Protein AF-A0A523YW36-F1 (afdb_monomer_lite)

Foldseek 3Di:
DQQFAVLLVLLLVLCVVLVHDPVLSCQLQPPSVVAHRDHDQQRLQVNVLSSQVSCVVPDDPVSLLSSLLSSQPQDDPPDPLLVVLQVLCVVQVDPQSSQVVVCVVCQLAVDWDDDPHDIDGDHDDVFHPDSRNRNPPDDGDCSNVSSSVSSNQVSNCSRVVDHDDDDDDD

Sequence (170 aa):
MVKRWWMIDKLSNSLESAKIDKEICRKILQGWDRLPQKPKPAERATWMKKVIDRMDSLLEEEIRFKIREDCACCISSGTKRIKTMKRLIKENPDLGSFVAAVQDSGFLGATVELKKNTIYATFGVGHCVCTGINAAKEPVSITYCHCCKGHVIKLLEAAFKKPLRGEVFT

Structure (mmCIF, N/CA/C/O backbone):
data_AF-A0A523YW36-F1
#
_entry.id   AF-A0A523YW36-F1
#
loop_
_atom_site.group_PDB
_atom_site.id
_atom_site.type_symbol
_atom_site.label_atom_id
_atom_site.label_alt_id
_atom_site.label_comp_id
_atom_site.label_asym_id
_atom_site.label_entity_id
_atom_site.label_seq_id
_atom_site.pdbx_PDB_ins_code
_atom_site.Cartn_x
_atom_site.Cartn_y
_atom_site.Cartn_z
_atom_site.occupancy
_atom_site.B_iso_or_equiv
_atom_site.auth_seq_id
_atom_site.auth_comp_id
_atom_site.auth_asym_id
_atom_site.auth_atom_id
_atom_site.pdbx_PDB_model_num
ATOM 1 N N . MET A 1 1 ? 27.449 -10.549 -1.421 1.00 48.81 1 MET A N 1
ATOM 2 C CA . MET A 1 1 ? 25.989 -10.350 -1.573 1.00 48.81 1 MET A CA 1
ATOM 3 C C . MET A 1 1 ? 25.760 -8.926 -2.067 1.00 48.81 1 MET A C 1
ATOM 5 O O . MET A 1 1 ? 26.174 -7.994 -1.386 1.00 48.81 1 MET A O 1
ATOM 9 N N . VAL A 1 2 ? 25.222 -8.743 -3.275 1.00 56.53 2 VAL A N 1
ATOM 10 C CA . VAL A 1 2 ? 24.976 -7.402 -3.834 1.00 56.53 2 VAL A CA 1
ATOM 11 C C . VAL A 1 2 ? 23.868 -6.742 -3.014 1.00 56.53 2 VAL A C 1
ATOM 13 O O . VAL A 1 2 ? 22.773 -7.289 -2.903 1.00 56.53 2 VAL A O 1
ATOM 16 N N . LYS A 1 3 ? 24.147 -5.592 -2.392 1.00 64.69 3 LYS A N 1
ATOM 17 C CA . LYS A 1 3 ? 23.129 -4.850 -1.639 1.00 64.69 3 LYS A CA 1
ATOM 18 C C . LYS A 1 3 ? 22.160 -4.208 -2.636 1.00 64.69 3 LYS A C 1
ATOM 20 O O . LYS A 1 3 ? 22.552 -3.291 -3.352 1.00 64.69 3 LYS A O 1
ATOM 25 N N . ARG A 1 4 ? 20.908 -4.671 -2.672 1.00 79.00 4 ARG A N 1
ATOM 26 C CA . ARG A 1 4 ? 19.846 -4.117 -3.529 1.00 79.00 4 ARG A CA 1
ATOM 27 C C . ARG A 1 4 ? 18.889 -3.220 -2.743 1.00 79.00 4 ARG A C 1
ATOM 29 O O . ARG A 1 4 ? 18.885 -3.204 -1.512 1.00 79.00 4 ARG A O 1
ATOM 36 N N . TRP A 1 5 ? 18.115 -2.411 -3.460 1.00 84.75 5 TRP A N 1
ATOM 37 C CA . TRP A 1 5 ? 17.076 -1.571 -2.868 1.00 84.75 5 TRP A CA 1
ATOM 38 C C . TRP A 1 5 ? 15.969 -2.446 -2.256 1.00 84.75 5 TRP A C 1
ATOM 40 O O . TRP A 1 5 ? 15.388 -3.275 -2.947 1.00 84.75 5 TRP A O 1
ATOM 50 N N . TRP A 1 6 ? 15.640 -2.233 -0.978 1.00 84.12 6 TRP A N 1
ATOM 51 C CA . TRP A 1 6 ? 14.761 -3.108 -0.181 1.00 84.12 6 TRP A CA 1
ATOM 52 C C . TRP A 1 6 ? 13.365 -3.382 -0.775 1.00 84.12 6 TRP A C 1
ATOM 54 O O . TRP A 1 6 ? 12.754 -4.402 -0.460 1.00 84.12 6 TRP A O 1
ATOM 64 N N . MET A 1 7 ? 12.820 -2.494 -1.618 1.00 85.38 7 MET A N 1
ATOM 65 C CA . MET A 1 7 ? 11.527 -2.752 -2.274 1.00 85.38 7 MET A CA 1
ATOM 66 C C . MET A 1 7 ? 11.618 -3.899 -3.284 1.00 85.38 7 MET A C 1
ATOM 68 O O . MET A 1 7 ? 10.626 -4.590 -3.499 1.00 85.38 7 MET A O 1
ATOM 72 N N . ILE A 1 8 ? 12.800 -4.116 -3.869 1.00 90.31 8 ILE A N 1
ATOM 73 C CA . ILE A 1 8 ? 13.075 -5.233 -4.775 1.00 90.31 8 ILE A CA 1
ATOM 74 C C . ILE A 1 8 ? 12.989 -6.542 -3.988 1.00 90.31 8 ILE A C 1
ATOM 76 O O . ILE A 1 8 ? 12.269 -7.444 -4.403 1.00 90.31 8 ILE A O 1
ATOM 80 N N . ASP A 1 9 ? 13.655 -6.617 -2.828 1.00 89.56 9 ASP A N 1
ATOM 81 C CA . ASP A 1 9 ? 13.566 -7.774 -1.925 1.00 89.56 9 ASP A CA 1
ATOM 82 C C . ASP A 1 9 ? 12.123 -8.074 -1.542 1.00 89.56 9 ASP A C 1
ATOM 84 O O . ASP A 1 9 ? 11.658 -9.206 -1.646 1.00 89.56 9 ASP A O 1
ATOM 88 N N . LYS A 1 10 ? 11.390 -7.038 -1.134 1.00 88.75 10 LYS A N 1
ATOM 89 C CA . LYS A 1 10 ? 10.017 -7.198 -0.668 1.00 88.75 10 LYS A CA 1
ATOM 90 C C . LYS A 1 10 ? 9.086 -7.712 -1.763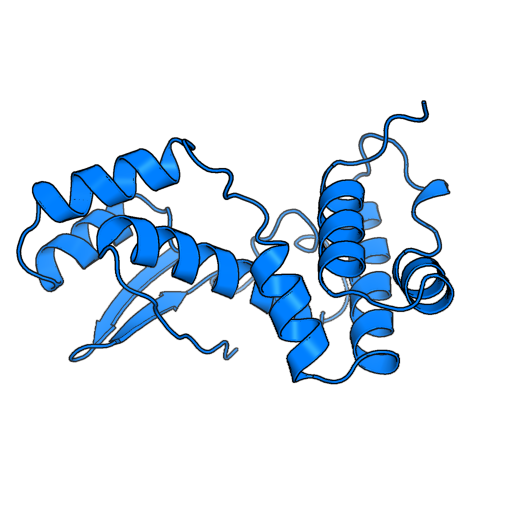 1.00 88.75 10 LYS A C 1
ATOM 92 O O . LYS A 1 10 ? 8.264 -8.583 -1.491 1.00 88.75 10 LYS A O 1
ATOM 97 N N . LEU A 1 11 ? 9.224 -7.197 -2.984 1.00 92.31 11 LEU A N 1
ATOM 98 C CA . LEU A 1 11 ? 8.434 -7.672 -4.112 1.00 92.31 11 LEU A CA 1
ATOM 99 C C . LEU A 1 11 ? 8.832 -9.095 -4.523 1.00 92.31 11 LEU A C 1
ATOM 101 O O . LEU A 1 11 ? 7.939 -9.906 -4.741 1.00 92.31 11 LEU A O 1
ATOM 105 N N . SER A 1 12 ? 10.133 -9.409 -4.570 1.00 93.75 12 SER A N 1
ATOM 106 C CA . SER A 1 12 ? 10.640 -10.767 -4.839 1.00 93.75 12 SER A CA 1
ATOM 107 C C . SER A 1 12 ? 10.028 -11.776 -3.874 1.00 93.75 12 SER A C 1
ATOM 109 O O . SER A 1 12 ? 9.403 -12.740 -4.300 1.00 93.75 12 SER A O 1
ATOM 111 N N . ASN A 1 13 ? 10.094 -11.487 -2.572 1.00 92.12 13 ASN A N 1
ATOM 112 C CA . ASN A 1 13 ? 9.547 -12.365 -1.543 1.00 92.12 13 ASN A CA 1
ATOM 113 C C . ASN A 1 13 ? 8.026 -12.527 -1.674 1.00 92.12 13 ASN A C 1
ATOM 115 O O . ASN A 1 13 ? 7.505 -13.608 -1.415 1.00 92.12 13 ASN A O 1
ATOM 119 N N . SER A 1 14 ? 7.304 -11.470 -2.069 1.00 93.50 14 SER A N 1
ATOM 120 C CA . SER A 1 14 ? 5.852 -11.535 -2.283 1.00 93.50 14 SER A CA 1
ATOM 121 C C . SER A 1 14 ? 5.492 -12.421 -3.483 1.00 93.50 14 SER A C 1
ATOM 123 O O . SER A 1 14 ? 4.601 -13.259 -3.383 1.00 93.50 14 SER A O 1
ATOM 125 N N . LEU A 1 15 ? 6.231 -12.294 -4.592 1.00 96.12 15 LEU A N 1
ATOM 126 C CA . LEU A 1 15 ? 6.078 -13.143 -5.780 1.00 96.12 15 LEU A CA 1
ATOM 127 C C . LEU A 1 15 ? 6.354 -14.621 -5.460 1.00 96.12 15 LEU A C 1
ATOM 129 O O . LEU A 1 15 ? 5.563 -15.493 -5.813 1.00 96.12 15 LEU A O 1
ATOM 133 N N . GLU A 1 16 ? 7.443 -14.892 -4.740 1.00 94.56 16 GLU A N 1
ATOM 134 C CA . GLU A 1 16 ? 7.818 -16.244 -4.311 1.00 94.56 16 GLU A CA 1
ATOM 135 C C . GLU A 1 16 ? 6.785 -16.842 -3.345 1.00 94.56 16 GLU A C 1
ATOM 137 O O . GLU A 1 16 ? 6.381 -17.994 -3.500 1.00 94.56 16 GLU A O 1
ATOM 142 N N . SER A 1 17 ? 6.293 -16.050 -2.385 1.00 93.75 17 SER A N 1
ATOM 143 C CA . SER A 1 17 ? 5.257 -16.483 -1.432 1.00 93.75 17 SER A CA 1
ATOM 144 C C . SER A 1 17 ? 3.930 -16.802 -2.123 1.00 93.75 17 SER A C 1
ATOM 146 O O . SER A 1 17 ? 3.224 -17.721 -1.711 1.00 93.75 17 SER A O 1
ATOM 148 N N . ALA A 1 18 ? 3.614 -16.082 -3.201 1.00 95.50 18 ALA A N 1
ATOM 149 C CA . ALA A 1 18 ? 2.464 -16.348 -4.059 1.00 95.50 18 ALA A CA 1
ATOM 150 C C . ALA A 1 18 ? 2.679 -17.533 -5.023 1.00 95.50 18 ALA A C 1
ATOM 152 O O . ALA A 1 18 ? 1.794 -17.830 -5.821 1.00 95.50 18 ALA A O 1
ATOM 153 N N . LYS A 1 19 ? 3.827 -18.227 -4.942 1.00 96.69 19 LYS A N 1
ATOM 154 C CA . LYS A 1 19 ? 4.191 -19.381 -5.780 1.00 96.69 19 LYS A CA 1
ATOM 155 C C . LYS A 1 19 ? 4.163 -19.073 -7.280 1.00 96.69 19 LYS A C 1
ATOM 157 O O . LYS A 1 19 ? 3.843 -19.942 -8.089 1.00 96.69 19 LYS A O 1
ATOM 162 N N . ILE A 1 20 ? 4.505 -17.840 -7.651 1.00 97.81 20 ILE A N 1
ATOM 163 C CA . ILE A 1 20 ? 4.645 -17.459 -9.056 1.00 97.81 20 ILE A CA 1
ATOM 164 C C . ILE A 1 20 ? 5.840 -18.195 -9.659 1.00 97.81 20 ILE A C 1
ATOM 166 O O . ILE A 1 20 ? 6.889 -18.329 -9.026 1.00 97.81 20 ILE A O 1
ATOM 170 N N . ASP A 1 21 ? 5.679 -18.666 -10.895 1.00 97.50 21 ASP A N 1
ATOM 171 C CA . ASP A 1 21 ? 6.743 -19.344 -11.627 1.00 97.50 21 ASP A CA 1
ATOM 172 C C . ASP A 1 21 ? 8.034 -18.500 -11.667 1.00 97.50 21 ASP A C 1
ATOM 174 O O . ASP A 1 21 ? 8.002 -17.272 -11.810 1.00 97.50 21 ASP A O 1
ATOM 178 N N . LYS A 1 22 ? 9.191 -19.161 -11.533 1.00 96.62 22 LYS A N 1
ATOM 179 C CA . LYS A 1 22 ? 10.494 -18.486 -11.417 1.00 96.62 22 LYS A CA 1
ATOM 180 C C . LYS A 1 22 ? 10.832 -17.660 -12.655 1.00 96.62 22 LYS A C 1
ATOM 182 O O . LYS A 1 22 ? 11.424 -16.587 -12.526 1.00 96.62 22 LYS A O 1
ATOM 187 N N . GLU A 1 23 ? 10.458 -18.134 -13.839 1.00 97.62 23 GLU A N 1
ATOM 188 C CA . GLU A 1 23 ? 10.702 -17.423 -15.090 1.00 97.62 23 GLU A CA 1
ATOM 189 C C . GLU A 1 23 ? 9.790 -16.195 -15.203 1.00 97.62 23 GLU A C 1
ATOM 191 O O . GLU A 1 23 ? 10.243 -15.120 -15.605 1.00 97.62 23 GLU A O 1
ATOM 196 N N . ILE A 1 24 ? 8.538 -16.296 -14.745 1.00 98.12 24 ILE A N 1
ATOM 197 C CA . ILE A 1 24 ? 7.642 -15.135 -14.625 1.00 98.12 24 ILE A CA 1
ATOM 198 C C . ILE A 1 24 ? 8.197 -14.120 -13.612 1.00 98.12 24 ILE A C 1
ATOM 200 O O . ILE A 1 24 ? 8.280 -12.929 -13.923 1.00 98.12 24 ILE A O 1
ATOM 204 N N . CYS A 1 25 ? 8.662 -14.566 -12.440 1.00 97.50 25 CYS A N 1
ATOM 205 C CA . CYS A 1 25 ? 9.305 -13.700 -11.444 1.00 97.50 25 CYS A CA 1
ATOM 206 C C . CYS A 1 25 ? 10.503 -12.949 -12.042 1.00 97.50 25 CYS A C 1
ATOM 208 O O . CYS A 1 25 ? 10.635 -11.732 -11.875 1.00 97.50 25 CYS A O 1
ATOM 210 N N . ARG A 1 26 ? 11.360 -13.662 -12.787 1.00 96.88 26 ARG A N 1
ATOM 211 C CA . ARG A 1 26 ? 12.525 -13.087 -13.469 1.00 96.88 26 ARG A CA 1
ATOM 212 C C . ARG A 1 26 ? 12.116 -12.022 -14.486 1.00 96.88 26 ARG A C 1
ATOM 214 O O . ARG A 1 26 ? 12.746 -10.964 -14.528 1.00 96.88 26 ARG A O 1
ATOM 221 N N . LYS A 1 27 ? 11.060 -12.268 -15.270 1.00 98.25 27 LYS A N 1
ATOM 222 C CA . LYS A 1 27 ? 10.505 -11.291 -16.222 1.00 98.25 27 LYS A CA 1
ATOM 223 C C . LYS A 1 27 ? 9.983 -10.048 -15.503 1.00 98.25 27 LYS A C 1
ATOM 225 O O . LYS A 1 27 ? 10.391 -8.943 -15.852 1.00 98.25 27 LYS A O 1
ATOM 230 N N . ILE A 1 28 ? 9.162 -10.212 -14.464 1.00 98.19 28 ILE A N 1
ATOM 231 C CA . ILE A 1 28 ? 8.593 -9.099 -13.682 1.00 98.19 28 ILE A CA 1
ATOM 232 C C . ILE A 1 28 ? 9.693 -8.215 -13.085 1.00 98.19 28 ILE A C 1
ATOM 234 O O . ILE A 1 28 ? 9.612 -6.986 -13.153 1.00 98.19 28 ILE A O 1
ATOM 238 N N . LEU A 1 29 ? 10.742 -8.825 -12.529 1.00 96.62 29 LEU A N 1
ATOM 239 C CA . LEU A 1 29 ? 11.834 -8.106 -11.870 1.00 96.62 29 LEU A CA 1
ATOM 240 C C . LEU A 1 29 ? 12.937 -7.643 -12.830 1.00 96.62 29 LEU A C 1
ATOM 242 O O . LEU A 1 29 ? 13.850 -6.942 -12.399 1.00 96.62 29 LEU A O 1
ATOM 246 N N . GLN A 1 30 ? 12.883 -7.987 -14.119 1.00 96.88 30 GLN A N 1
ATOM 247 C CA . GLN A 1 30 ? 13.965 -7.722 -15.070 1.00 96.88 30 GLN A CA 1
ATOM 248 C C . GLN A 1 30 ? 14.455 -6.260 -15.014 1.00 96.88 30 GLN A C 1
ATOM 250 O O . GLN A 1 30 ? 13.662 -5.309 -15.016 1.00 96.88 30 GLN A O 1
ATOM 255 N N . GLY A 1 31 ? 15.783 -6.098 -14.988 1.00 94.56 31 GLY A N 1
ATOM 256 C CA . GLY A 1 31 ? 16.478 -4.812 -14.897 1.00 94.56 31 GLY A CA 1
ATOM 257 C C . GLY A 1 31 ? 16.746 -4.328 -13.469 1.00 94.56 31 GLY A C 1
ATOM 258 O O . GLY A 1 31 ? 17.305 -3.246 -13.306 1.00 94.56 31 GLY A O 1
ATOM 259 N N . TRP A 1 32 ? 16.356 -5.095 -12.443 1.00 92.56 32 TRP A N 1
ATOM 260 C CA . TRP A 1 32 ? 16.629 -4.764 -11.038 1.00 92.56 32 TRP A CA 1
ATOM 261 C C . TRP A 1 32 ? 18.130 -4.698 -10.718 1.00 92.56 32 TRP A C 1
ATOM 263 O O . TRP A 1 32 ? 18.553 -3.902 -9.886 1.00 92.56 32 TRP A O 1
ATOM 273 N N . ASP A 1 33 ? 18.921 -5.529 -11.392 1.00 91.12 33 ASP A N 1
ATOM 274 C CA . ASP A 1 33 ? 20.369 -5.701 -11.257 1.00 91.12 33 ASP A CA 1
ATOM 275 C C . ASP A 1 33 ? 21.163 -4.486 -11.752 1.00 91.12 33 ASP A C 1
ATOM 277 O O . ASP A 1 33 ? 22.309 -4.282 -11.361 1.00 91.12 33 ASP A O 1
ATOM 281 N N . ARG A 1 34 ? 20.530 -3.652 -12.583 1.00 91.00 34 ARG A N 1
ATOM 282 C CA . ARG A 1 34 ? 21.106 -2.415 -13.125 1.00 91.00 34 ARG A CA 1
ATOM 283 C C . ARG A 1 34 ? 20.823 -1.193 -12.256 1.00 91.00 34 ARG A C 1
ATOM 285 O O . ARG A 1 34 ? 21.369 -0.125 -12.521 1.00 91.00 34 ARG A O 1
ATOM 292 N N . LEU A 1 35 ? 19.952 -1.313 -11.252 1.00 90.31 35 LEU A N 1
ATOM 293 C CA . LEU A 1 35 ? 19.668 -0.211 -10.342 1.00 90.31 35 LEU A CA 1
ATOM 294 C C . LEU A 1 35 ? 20.782 -0.085 -9.296 1.00 90.31 35 LEU A C 1
ATOM 296 O O . LEU A 1 35 ? 21.188 -1.089 -8.706 1.00 90.31 35 LEU A O 1
ATOM 300 N N . PRO A 1 36 ? 21.238 1.140 -8.979 1.00 88.12 36 PRO A N 1
ATOM 301 C CA . PRO A 1 36 ? 22.125 1.338 -7.843 1.00 88.12 36 PRO A CA 1
ATOM 302 C C . PRO A 1 36 ? 21.393 0.989 -6.538 1.00 88.12 36 PRO A C 1
ATOM 304 O O . PRO A 1 36 ? 20.165 1.003 -6.465 1.00 88.12 36 PRO A O 1
ATOM 307 N N . GLN A 1 37 ? 22.143 0.750 -5.460 1.00 85.38 37 GLN A N 1
ATOM 308 C CA . GLN A 1 37 ? 21.570 0.441 -4.141 1.00 85.38 37 GLN A CA 1
ATOM 309 C C . GLN A 1 37 ? 20.619 1.542 -3.626 1.00 85.38 37 GLN A C 1
ATOM 311 O O . GLN A 1 37 ? 19.650 1.263 -2.914 1.00 85.38 37 GLN A O 1
ATOM 316 N N . LYS A 1 38 ? 20.902 2.803 -3.978 1.00 88.06 38 LYS A N 1
ATOM 317 C CA . LYS A 1 38 ? 20.098 3.987 -3.646 1.00 88.06 38 LYS A CA 1
ATOM 318 C C . LYS A 1 38 ? 19.680 4.710 -4.936 1.00 88.06 38 LYS A C 1
ATOM 320 O O . LYS A 1 38 ? 20.253 5.748 -5.256 1.00 88.06 38 LYS A O 1
ATOM 325 N N . PRO A 1 39 ? 18.710 4.165 -5.686 1.00 90.44 39 PRO A N 1
ATOM 326 C CA . PRO A 1 39 ? 18.269 4.761 -6.939 1.00 90.44 39 PRO A CA 1
ATOM 327 C C . PRO A 1 39 ? 17.561 6.093 -6.701 1.00 90.44 39 PRO A C 1
ATOM 329 O O . PRO A 1 39 ? 16.836 6.263 -5.708 1.00 90.44 39 PRO A O 1
ATOM 332 N N . LYS A 1 40 ? 17.781 7.042 -7.616 1.00 93.50 40 LYS A N 1
ATOM 333 C CA . LYS A 1 40 ? 17.124 8.353 -7.612 1.00 93.50 40 LYS A CA 1
ATOM 334 C C . LYS A 1 40 ? 15.612 8.175 -7.809 1.00 93.50 40 LYS A C 1
ATOM 336 O O . LYS A 1 40 ? 15.187 7.186 -8.411 1.00 93.50 40 LYS A O 1
ATOM 341 N N . PRO A 1 41 ? 14.770 9.124 -7.356 1.00 93.31 41 PRO A N 1
ATOM 342 C CA . PRO A 1 41 ? 13.314 9.011 -7.481 1.00 93.31 41 PRO A CA 1
ATOM 343 C C . PRO A 1 41 ? 12.825 8.653 -8.892 1.00 93.31 41 PRO A C 1
ATOM 345 O O . PRO A 1 41 ? 12.039 7.721 -9.036 1.00 93.31 41 PRO A O 1
ATOM 348 N N . ALA A 1 42 ? 13.339 9.323 -9.928 1.00 94.62 42 ALA A N 1
ATOM 349 C CA . ALA A 1 42 ? 12.948 9.071 -11.316 1.00 94.62 42 ALA A CA 1
ATOM 350 C C . ALA A 1 42 ? 13.359 7.672 -11.819 1.00 94.62 42 ALA A C 1
ATOM 352 O O . ALA A 1 42 ? 12.599 7.028 -12.541 1.00 94.62 42 ALA A O 1
ATOM 353 N N . GLU A 1 43 ? 14.528 7.168 -11.407 1.00 94.31 43 GLU A N 1
ATOM 354 C CA . GLU A 1 43 ? 14.999 5.818 -11.759 1.00 94.31 43 GLU A CA 1
ATOM 355 C C . GLU A 1 43 ? 14.111 4.748 -11.115 1.00 94.31 43 GLU A C 1
ATOM 357 O O . GLU A 1 43 ? 13.672 3.812 -11.786 1.00 94.31 43 GLU A O 1
ATOM 362 N N . ARG A 1 44 ? 13.776 4.935 -9.827 1.00 92.75 44 ARG A N 1
ATOM 363 C CA . ARG A 1 44 ? 12.838 4.073 -9.089 1.00 92.75 44 ARG A CA 1
ATOM 364 C C . ARG A 1 44 ? 11.483 4.023 -9.765 1.00 92.75 44 ARG A C 1
ATOM 366 O O . ARG A 1 44 ? 10.987 2.931 -10.019 1.00 92.75 44 ARG A O 1
ATOM 373 N N . ALA A 1 45 ? 10.925 5.189 -10.074 1.00 94.94 45 ALA A N 1
ATOM 374 C CA . ALA A 1 45 ? 9.609 5.299 -10.680 1.00 94.94 45 ALA A CA 1
ATOM 375 C C . ALA A 1 45 ? 9.571 4.661 -12.072 1.00 94.94 45 ALA A C 1
ATOM 377 O O . ALA A 1 45 ? 8.655 3.900 -12.369 1.00 94.94 45 ALA A O 1
ATOM 378 N N . THR A 1 46 ? 10.604 4.893 -12.886 1.00 95.69 46 THR A N 1
ATOM 379 C CA . THR A 1 46 ? 10.709 4.310 -14.232 1.00 95.69 46 THR A CA 1
ATOM 380 C C . THR A 1 46 ? 10.782 2.787 -14.178 1.00 95.69 46 THR A C 1
ATOM 382 O O . THR A 1 46 ? 10.072 2.099 -14.910 1.00 95.69 46 THR A O 1
ATOM 385 N N . TRP A 1 47 ? 11.633 2.234 -13.310 1.00 96.12 47 TRP A N 1
ATOM 386 C CA . TRP A 1 47 ? 11.746 0.784 -13.170 1.00 96.12 47 TRP A CA 1
ATOM 387 C C . TRP A 1 47 ? 10.478 0.170 -12.571 1.00 96.12 47 TRP A C 1
ATOM 389 O O . TRP A 1 47 ? 9.977 -0.825 -13.087 1.00 96.12 47 TRP A O 1
ATOM 399 N N . MET A 1 48 ? 9.923 0.781 -11.524 1.00 95.62 48 MET A N 1
ATOM 400 C CA . MET A 1 48 ? 8.715 0.291 -10.867 1.00 95.62 48 MET A CA 1
ATOM 401 C C . MET A 1 48 ? 7.499 0.339 -11.795 1.00 95.62 48 MET A C 1
ATOM 403 O O . MET A 1 48 ? 6.718 -0.603 -11.786 1.00 95.62 48 MET A O 1
ATOM 407 N N . LYS A 1 49 ? 7.362 1.361 -12.650 1.00 96.50 49 LYS A N 1
ATOM 408 C CA . LYS A 1 49 ? 6.328 1.369 -13.693 1.00 96.50 49 LYS A CA 1
ATOM 409 C C . LYS A 1 49 ? 6.447 0.135 -14.590 1.00 96.50 49 LYS A C 1
ATOM 411 O O . LYS A 1 49 ? 5.491 -0.615 -14.705 1.00 96.50 49 LYS A O 1
ATOM 416 N N . LYS A 1 50 ? 7.644 -0.159 -15.115 1.00 97.50 50 LYS A N 1
ATOM 417 C CA . LYS A 1 50 ? 7.879 -1.361 -15.941 1.00 97.50 50 LYS A CA 1
ATOM 418 C C . LYS A 1 50 ? 7.581 -2.663 -15.196 1.00 97.50 50 LYS A C 1
ATOM 420 O O . LYS A 1 50 ? 7.120 -3.626 -15.794 1.00 97.50 50 LYS A O 1
ATOM 425 N N . VAL A 1 51 ? 7.874 -2.725 -13.898 1.00 97.44 51 VAL A N 1
ATOM 426 C CA . VAL A 1 51 ? 7.500 -3.869 -13.054 1.00 97.44 51 VAL A CA 1
ATOM 427 C C . VAL A 1 51 ? 5.984 -4.043 -13.034 1.00 97.44 51 VAL A C 1
ATOM 429 O O . VAL A 1 51 ? 5.517 -5.153 -13.262 1.00 97.44 51 VAL A O 1
ATOM 432 N N . ILE A 1 52 ? 5.233 -2.965 -12.804 1.00 97.62 52 ILE A N 1
ATOM 433 C CA . ILE A 1 52 ? 3.768 -3.000 -12.773 1.00 97.62 52 ILE A CA 1
ATOM 434 C C . ILE A 1 52 ? 3.195 -3.356 -14.148 1.00 97.62 52 ILE A C 1
ATOM 436 O O . ILE A 1 52 ? 2.403 -4.287 -14.222 1.00 97.62 52 ILE A O 1
ATOM 440 N N . ASP A 1 53 ? 3.682 -2.741 -15.228 1.00 98.25 53 ASP A N 1
ATOM 441 C CA . ASP A 1 53 ? 3.253 -3.047 -16.602 1.00 98.25 53 ASP A CA 1
ATOM 442 C C . ASP A 1 53 ? 3.442 -4.548 -16.929 1.00 98.25 53 ASP A C 1
ATOM 444 O O . ASP A 1 53 ? 2.594 -5.192 -17.551 1.00 98.25 53 ASP A O 1
ATOM 448 N N . ARG A 1 54 ? 4.546 -5.146 -16.456 1.00 98.50 54 ARG A N 1
ATOM 449 C CA . ARG A 1 54 ? 4.808 -6.588 -16.598 1.00 98.50 54 ARG A CA 1
ATOM 450 C C . ARG A 1 54 ? 3.912 -7.444 -15.710 1.00 98.50 54 ARG A C 1
ATOM 452 O O . ARG A 1 54 ? 3.514 -8.513 -16.152 1.00 98.50 54 ARG A O 1
ATOM 459 N N . MET A 1 55 ? 3.597 -7.014 -14.487 1.00 98.50 55 MET A N 1
ATOM 460 C CA . MET A 1 55 ? 2.629 -7.722 -13.640 1.00 98.50 55 MET A CA 1
ATOM 461 C C . MET A 1 55 ? 1.244 -7.733 -14.289 1.00 98.50 55 MET A C 1
ATOM 463 O O . MET A 1 55 ? 0.620 -8.785 -14.329 1.00 98.50 55 MET A O 1
ATOM 467 N N . ASP A 1 56 ? 0.803 -6.604 -14.842 1.00 98.38 56 ASP A N 1
ATOM 468 C CA . ASP A 1 56 ? -0.494 -6.488 -15.517 1.00 98.38 56 ASP A CA 1
ATOM 469 C C . ASP A 1 56 ? -0.584 -7.391 -16.752 1.00 98.38 56 ASP A C 1
ATOM 471 O O . ASP A 1 56 ? -1.631 -7.971 -17.018 1.00 98.38 56 ASP A O 1
ATOM 475 N N . SER A 1 57 ? 0.529 -7.548 -17.475 1.00 98.44 57 SER A N 1
ATOM 476 C CA . SER A 1 57 ? 0.587 -8.363 -18.695 1.00 98.44 57 SER A CA 1
ATOM 477 C C . SER A 1 57 ? 0.784 -9.862 -18.445 1.00 98.44 57 SER A C 1
ATOM 479 O O . SER A 1 57 ? 0.478 -10.668 -19.318 1.00 98.44 57 SER A O 1
ATOM 481 N N . LEU A 1 58 ? 1.381 -10.249 -17.312 1.00 98.50 58 LEU A N 1
ATOM 482 C CA . LEU A 1 58 ? 1.814 -11.633 -17.056 1.00 98.50 58 LEU A CA 1
ATOM 483 C C . LEU A 1 58 ? 1.002 -12.349 -15.978 1.00 98.50 58 LEU A C 1
ATOM 485 O O . LEU A 1 58 ? 1.153 -13.560 -15.830 1.00 98.50 58 LEU A O 1
ATOM 489 N N . LEU A 1 59 ? 0.217 -11.619 -15.186 1.00 98.19 59 LEU A N 1
ATOM 490 C CA . LEU A 1 59 ? -0.518 -12.164 -14.052 1.00 98.19 59 LEU A CA 1
ATOM 491 C C . LEU A 1 59 ? -1.988 -11.772 -14.128 1.00 98.19 59 LEU A C 1
ATOM 493 O O . LEU A 1 59 ? -2.321 -10.616 -14.407 1.00 98.19 59 LEU A O 1
ATOM 497 N N . GLU A 1 60 ? -2.842 -12.719 -13.753 1.00 97.69 60 GLU A N 1
ATOM 498 C CA . GLU A 1 60 ? -4.259 -12.465 -13.517 1.00 97.69 60 GLU A CA 1
ATOM 499 C C . GLU A 1 60 ? -4.463 -11.385 -12.458 1.00 97.69 60 GLU A C 1
ATOM 501 O O . GLU A 1 60 ? -3.664 -11.227 -11.525 1.00 97.69 60 GLU A O 1
ATOM 506 N N . GLU A 1 61 ? -5.562 -10.650 -12.597 1.00 96.38 61 GLU A N 1
ATOM 507 C CA . GLU A 1 61 ? -5.847 -9.469 -11.791 1.00 96.38 61 GLU A CA 1
ATOM 508 C C . GLU A 1 61 ? -5.843 -9.743 -10.286 1.00 96.38 61 GLU A C 1
ATOM 510 O O . GLU A 1 61 ? -5.130 -9.086 -9.521 1.00 96.38 61 GLU A O 1
ATOM 515 N N . GLU A 1 62 ? -6.578 -10.767 -9.866 1.00 95.25 62 GLU A N 1
ATOM 516 C CA . GLU A 1 62 ? -6.678 -11.144 -8.459 1.00 95.25 62 GLU A CA 1
ATOM 517 C C . GLU A 1 62 ? -5.302 -11.483 -7.865 1.00 95.25 62 GLU A C 1
ATOM 519 O O . GLU A 1 62 ? -4.982 -11.100 -6.734 1.00 95.25 62 GLU A O 1
ATOM 524 N N . ILE A 1 63 ? -4.445 -12.138 -8.656 1.00 96.56 63 ILE A N 1
ATOM 525 C CA . ILE A 1 63 ? -3.103 -12.554 -8.246 1.00 96.56 63 ILE A CA 1
ATOM 526 C C . ILE A 1 63 ? -2.196 -11.332 -8.079 1.00 96.56 63 ILE A C 1
ATOM 528 O O . ILE A 1 63 ? -1.567 -11.167 -7.026 1.00 96.56 63 ILE A O 1
ATOM 532 N N . ARG A 1 64 ? -2.129 -10.442 -9.081 1.00 96.88 64 ARG A N 1
ATOM 533 C CA . ARG A 1 64 ? -1.282 -9.238 -8.997 1.00 96.88 64 ARG A CA 1
ATOM 534 C C . ARG A 1 64 ? -1.730 -8.317 -7.866 1.00 96.88 64 ARG A C 1
ATOM 536 O O . ARG A 1 64 ? -0.876 -7.815 -7.135 1.00 96.88 64 ARG A O 1
ATOM 543 N N . PHE A 1 65 ? -3.032 -8.150 -7.650 1.00 96.12 65 PHE A N 1
ATOM 544 C CA . PHE A 1 65 ? -3.558 -7.357 -6.539 1.00 96.12 65 PHE A CA 1
ATOM 545 C C . PHE A 1 65 ? -3.156 -7.941 -5.188 1.00 96.12 65 PHE A C 1
ATOM 547 O O . PHE A 1 65 ? -2.606 -7.221 -4.346 1.00 96.12 65 PHE A O 1
ATOM 554 N N . LYS A 1 66 ? -3.312 -9.257 -5.010 1.00 94.31 66 LYS A N 1
ATOM 555 C CA . LYS A 1 66 ? -2.914 -9.936 -3.776 1.00 94.31 66 LYS A CA 1
ATOM 556 C C . LYS A 1 66 ? -1.414 -9.802 -3.492 1.00 94.31 66 LYS A C 1
ATOM 558 O O . LYS A 1 66 ? -1.032 -9.418 -2.385 1.00 94.31 66 LYS A O 1
ATOM 563 N N . ILE A 1 67 ? -0.560 -10.007 -4.497 1.00 95.44 67 ILE A N 1
ATOM 564 C CA . ILE A 1 67 ? 0.899 -9.821 -4.371 1.00 95.44 67 ILE A CA 1
ATOM 565 C C . ILE A 1 67 ? 1.237 -8.398 -3.912 1.00 95.44 67 ILE A C 1
ATOM 567 O O . ILE A 1 67 ? 2.132 -8.199 -3.082 1.00 95.44 67 ILE A O 1
ATOM 571 N N . ARG A 1 68 ? 0.546 -7.388 -4.451 1.00 93.81 68 ARG A N 1
ATOM 572 C CA . ARG A 1 68 ? 0.787 -5.980 -4.110 1.00 93.81 68 ARG A CA 1
ATOM 573 C C . ARG A 1 68 ? 0.309 -5.640 -2.701 1.00 93.81 68 ARG A C 1
ATOM 575 O O . ARG A 1 68 ? 1.042 -4.953 -1.989 1.00 93.81 68 ARG A O 1
ATOM 582 N N . GLU A 1 69 ? -0.827 -6.175 -2.266 1.00 92.69 69 GLU A N 1
ATOM 583 C CA . GLU A 1 69 ? -1.311 -6.064 -0.881 1.00 92.69 69 GLU A CA 1
ATOM 584 C C . GLU A 1 69 ? -0.334 -6.698 0.124 1.00 92.69 69 GLU A C 1
ATOM 586 O O . GLU A 1 69 ? -0.026 -6.135 1.187 1.00 92.69 69 GLU A O 1
ATOM 591 N N . ASP A 1 70 ? 0.245 -7.843 -0.231 1.00 89.12 70 ASP A N 1
ATOM 592 C CA . ASP A 1 70 ? 1.222 -8.528 0.613 1.00 89.12 70 ASP A CA 1
ATOM 593 C C . ASP A 1 70 ? 2.572 -7.799 0.642 1.00 89.12 70 ASP A C 1
ATOM 595 O O . ASP A 1 70 ? 3.205 -7.695 1.699 1.00 89.12 70 ASP A O 1
ATOM 599 N N . CYS A 1 71 ? 2.924 -7.129 -0.458 1.00 86.62 71 CYS A N 1
ATOM 600 C CA . CYS A 1 71 ? 4.095 -6.264 -0.594 1.00 86.62 71 CYS A CA 1
ATOM 601 C C . CYS A 1 71 ? 3.961 -4.893 0.120 1.00 86.62 71 CYS A C 1
ATOM 603 O O . CYS A 1 71 ? 4.881 -4.072 0.025 1.00 86.62 71 CYS A O 1
ATOM 605 N N . ALA A 1 72 ? 2.875 -4.633 0.867 1.00 81.88 72 ALA A N 1
ATOM 606 C CA . ALA A 1 72 ? 2.598 -3.363 1.559 1.00 81.88 72 ALA A CA 1
ATOM 607 C C . ALA A 1 72 ? 3.844 -2.743 2.215 1.00 81.88 72 ALA A C 1
ATOM 609 O O . ALA A 1 72 ? 4.403 -3.269 3.185 1.00 81.88 72 ALA A O 1
ATOM 610 N N . CYS A 1 73 ? 4.290 -1.610 1.674 1.00 67.06 73 CYS A N 1
ATOM 611 C CA . CYS A 1 73 ? 5.638 -1.060 1.820 1.00 67.06 73 CYS A CA 1
ATOM 612 C C . CYS A 1 73 ? 6.047 -0.699 3.260 1.00 67.06 73 CYS A C 1
ATOM 614 O O . CYS A 1 73 ? 7.241 -0.604 3.533 1.00 67.06 73 CYS A O 1
ATOM 616 N N . CYS A 1 74 ? 5.114 -0.588 4.210 1.00 61.09 74 CYS A N 1
ATOM 617 C CA . CYS A 1 74 ? 5.395 0.016 5.517 1.00 61.09 74 CYS A CA 1
ATOM 618 C C . CYS A 1 74 ? 4.960 -0.784 6.752 1.00 61.09 74 CYS A C 1
ATOM 620 O O . CYS A 1 74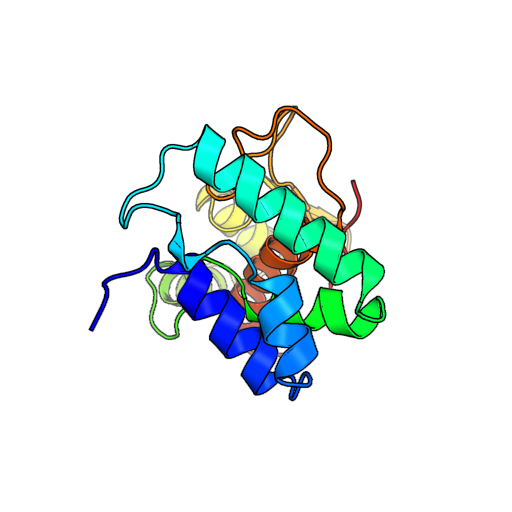 ? 4.853 -0.208 7.837 1.00 61.09 74 CYS A O 1
ATOM 622 N N . ILE A 1 75 ? 4.702 -2.085 6.615 1.00 63.47 75 ILE A N 1
ATOM 623 C CA . ILE A 1 75 ? 4.209 -2.890 7.737 1.00 63.47 75 ILE A CA 1
ATOM 624 C C . ILE A 1 75 ? 5.057 -4.142 7.891 1.00 63.47 75 ILE A C 1
ATOM 626 O O . ILE A 1 75 ? 4.957 -5.084 7.109 1.00 63.47 75 ILE A O 1
ATOM 630 N N . SER A 1 76 ? 5.907 -4.123 8.910 1.00 61.78 76 SER A N 1
ATOM 631 C 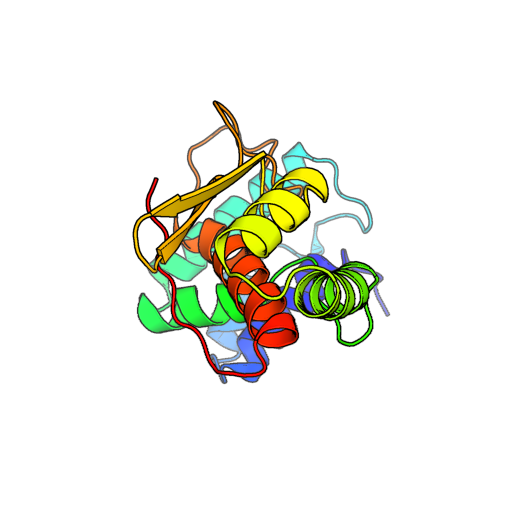CA . SER A 1 76 ? 6.365 -5.321 9.604 1.00 61.78 76 SER A CA 1
ATOM 632 C C . SER A 1 76 ? 5.672 -5.395 10.969 1.00 61.78 76 SER A C 1
ATOM 634 O O . SER A 1 76 ? 5.261 -4.374 11.545 1.00 61.78 76 SER A O 1
ATOM 636 N N . SER A 1 77 ? 5.501 -6.612 11.481 1.00 56.59 77 SER A N 1
ATOM 637 C CA . SER A 1 77 ? 4.981 -6.851 12.828 1.00 56.59 77 SER A CA 1
ATOM 638 C C . SER A 1 77 ? 5.827 -6.089 13.854 1.00 56.59 77 SER A C 1
ATOM 640 O O . SER A 1 77 ? 7.051 -6.153 13.828 1.00 56.59 77 SER A O 1
ATOM 642 N N . GLY A 1 78 ? 5.180 -5.324 14.739 1.00 62.72 78 GLY A N 1
ATOM 643 C CA . GLY A 1 78 ? 5.866 -4.552 15.787 1.00 62.72 78 GLY A CA 1
ATOM 644 C C . GLY A 1 78 ? 6.288 -3.125 15.410 1.00 62.72 78 GLY A C 1
ATOM 645 O O . GLY A 1 78 ? 6.854 -2.427 16.254 1.00 62.72 78 GLY A O 1
ATOM 646 N N . THR A 1 79 ? 5.976 -2.653 14.199 1.00 81.25 79 THR A N 1
ATOM 647 C CA . THR A 1 79 ? 6.201 -1.250 13.801 1.00 81.25 79 THR A CA 1
ATOM 648 C C . THR A 1 79 ? 5.464 -0.249 14.698 1.00 81.25 79 THR A C 1
ATOM 650 O O . THR A 1 79 ? 4.404 -0.546 15.256 1.00 81.25 79 THR A O 1
ATOM 653 N N . LYS A 1 80 ? 5.997 0.984 14.782 1.00 88.44 80 LYS A N 1
ATOM 654 C CA . LYS A 1 80 ? 5.350 2.121 15.467 1.00 88.44 80 LYS A CA 1
ATOM 655 C C . LYS A 1 80 ? 3.888 2.271 15.040 1.00 88.44 80 LYS A C 1
ATOM 657 O O . LYS A 1 80 ? 3.034 2.420 15.899 1.00 88.44 80 LYS A O 1
ATOM 662 N N . ARG A 1 81 ? 3.600 2.133 13.739 1.00 90.25 81 ARG A N 1
ATOM 663 C CA . ARG A 1 81 ? 2.240 2.234 13.189 1.00 90.25 81 ARG A CA 1
ATOM 664 C C . ARG A 1 81 ? 1.301 1.194 13.800 1.00 90.25 81 ARG A C 1
ATOM 666 O O . ARG A 1 81 ? 0.285 1.571 14.361 1.00 90.25 81 ARG A O 1
ATOM 673 N N . ILE A 1 82 ? 1.679 -0.086 13.802 1.00 91.62 82 ILE A N 1
ATOM 674 C CA . ILE A 1 82 ? 0.875 -1.163 14.410 1.00 91.62 82 ILE A CA 1
ATOM 675 C C . ILE A 1 82 ? 0.643 -0.923 15.908 1.00 91.62 82 ILE A C 1
ATOM 677 O O . ILE A 1 82 ? -0.472 -1.103 16.397 1.00 91.62 82 ILE A O 1
ATOM 681 N N . LYS A 1 83 ? 1.683 -0.509 16.646 1.00 92.69 83 LYS A N 1
ATOM 682 C CA . LYS A 1 83 ? 1.560 -0.192 18.080 1.00 92.69 83 LYS A CA 1
ATOM 683 C C . LYS A 1 83 ? 0.601 0.976 18.313 1.00 92.69 83 LYS A C 1
ATOM 685 O O . LYS A 1 83 ? -0.238 0.890 19.203 1.00 92.69 83 LYS A O 1
ATOM 690 N N . THR A 1 84 ? 0.687 2.020 17.493 1.00 93.94 84 THR A N 1
ATOM 691 C CA . THR A 1 84 ? -0.228 3.161 17.550 1.00 93.94 84 THR A CA 1
ATOM 692 C C . THR A 1 84 ? -1.658 2.738 17.247 1.00 93.94 84 THR A C 1
ATOM 694 O O . THR A 1 84 ? -2.520 3.033 18.058 1.00 93.94 84 THR A O 1
ATOM 697 N N . MET A 1 85 ? -1.921 1.972 16.185 1.00 94.88 85 MET A N 1
ATOM 698 C CA . MET A 1 85 ? -3.282 1.506 15.867 1.00 94.88 85 MET A CA 1
ATOM 699 C C . MET A 1 85 ? -3.917 0.722 17.026 1.00 94.88 85 MET A C 1
ATOM 701 O O . MET A 1 85 ? -5.062 0.966 17.395 1.00 94.88 85 MET A O 1
ATOM 705 N N . LYS A 1 86 ? -3.141 -0.169 17.662 1.00 95.06 86 LYS A N 1
ATOM 706 C CA . LYS A 1 86 ? -3.566 -0.926 18.854 1.00 95.06 86 LYS A CA 1
ATOM 707 C C . LYS A 1 86 ? -3.820 -0.055 20.082 1.00 95.06 86 LYS A C 1
ATOM 709 O O . LYS A 1 86 ? -4.568 -0.472 20.961 1.00 95.06 86 LYS A O 1
ATOM 714 N N . ARG A 1 87 ? -3.145 1.089 20.188 1.00 96.44 87 ARG A N 1
ATOM 715 C CA . ARG A 1 87 ? -3.353 2.060 21.264 1.00 96.44 87 ARG A CA 1
ATOM 716 C C . ARG A 1 87 ? -4.603 2.895 20.989 1.00 96.44 87 ARG A C 1
ATOM 718 O O . ARG A 1 87 ? -5.4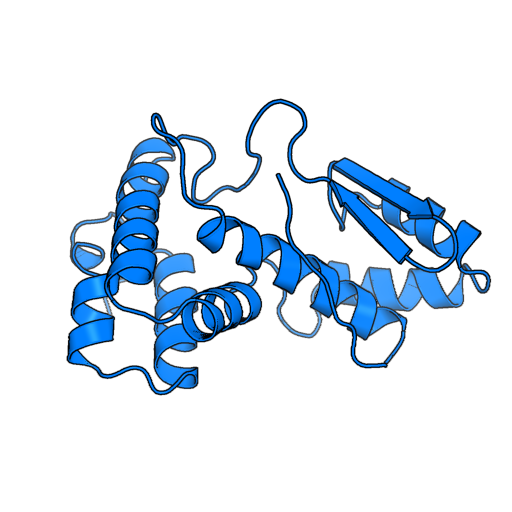77 2.942 21.842 1.00 96.44 87 ARG A O 1
ATOM 725 N N . LEU A 1 88 ? -4.725 3.439 19.777 1.00 97.31 88 LEU A N 1
ATOM 726 C CA . LEU A 1 88 ? -5.836 4.301 19.375 1.00 97.31 88 LEU A CA 1
ATOM 727 C C . LEU A 1 88 ? -7.190 3.622 19.576 1.00 97.31 88 LEU A C 1
ATOM 729 O O . LEU A 1 88 ? -8.073 4.231 20.158 1.00 97.31 88 LEU A O 1
ATOM 733 N N . ILE A 1 89 ? -7.336 2.350 19.193 1.00 97.06 89 ILE A N 1
ATOM 734 C CA . ILE A 1 89 ? -8.603 1.617 19.374 1.00 97.06 89 ILE A CA 1
ATOM 735 C C . ILE A 1 89 ? -8.969 1.356 20.846 1.00 97.06 89 ILE A C 1
ATOM 737 O O . ILE A 1 89 ? -10.124 1.103 21.157 1.00 97.06 89 ILE A O 1
ATOM 741 N N . LYS A 1 90 ? -7.996 1.387 21.767 1.00 97.00 90 LYS A N 1
ATOM 742 C CA . LYS A 1 90 ? -8.257 1.262 23.211 1.00 97.00 90 LYS A CA 1
ATOM 743 C C . LYS A 1 90 ? -8.648 2.598 23.834 1.00 97.00 90 LYS A C 1
ATOM 745 O O . LYS A 1 90 ? -9.456 2.620 24.751 1.00 97.00 90 LYS A O 1
ATOM 750 N N . GLU A 1 91 ? -8.034 3.678 23.359 1.00 97.75 91 GLU A N 1
ATOM 751 C CA . GLU A 1 91 ? -8.286 5.050 23.818 1.00 97.75 91 GLU A CA 1
ATOM 752 C C . GLU A 1 91 ? -9.591 5.622 23.238 1.00 97.75 91 GLU A C 1
ATOM 754 O O . GLU A 1 91 ? -10.155 6.545 23.810 1.00 97.75 91 GLU A O 1
ATOM 759 N N . ASN A 1 92 ? -10.077 5.055 22.129 1.00 97.38 92 ASN A N 1
ATOM 760 C CA . ASN A 1 92 ? -11.226 5.537 21.363 1.00 97.38 92 ASN A CA 1
ATOM 761 C C . ASN A 1 92 ? -12.196 4.366 21.097 1.00 97.38 92 ASN A C 1
ATOM 763 O O . ASN A 1 92 ? -12.048 3.670 20.088 1.00 97.38 92 ASN A O 1
ATOM 767 N N . PRO A 1 93 ? -13.123 4.070 22.030 1.00 90.00 93 PRO A N 1
ATOM 768 C CA . PRO A 1 93 ? -13.951 2.862 21.980 1.00 90.00 93 PRO A CA 1
ATOM 769 C C . PRO A 1 93 ? -15.075 2.914 20.936 1.00 90.00 93 PRO A C 1
ATOM 771 O O . PRO A 1 93 ? -15.535 1.861 20.493 1.00 90.00 93 PRO A O 1
ATOM 774 N N . ASP A 1 94 ? -15.524 4.103 20.530 1.00 94.56 94 ASP A N 1
ATOM 775 C CA . ASP A 1 94 ? -16.466 4.257 19.424 1.00 94.56 94 ASP A CA 1
ATOM 776 C C . ASP A 1 94 ? -15.734 4.406 18.078 1.00 94.56 94 ASP A C 1
ATOM 778 O O . ASP A 1 94 ? -14.617 4.915 17.982 1.00 94.56 94 ASP A O 1
ATOM 782 N N . LEU A 1 95 ? -16.369 3.934 17.001 1.00 94.81 95 LEU A N 1
ATOM 783 C CA . LEU A 1 95 ? -15.744 3.901 15.677 1.00 94.81 95 LEU A CA 1
ATOM 784 C C . LEU A 1 95 ? -15.452 5.308 15.128 1.00 94.81 95 LEU A C 1
ATOM 786 O O . LEU A 1 95 ? -14.488 5.478 14.382 1.00 94.81 95 LEU A O 1
ATOM 790 N N . GLY A 1 96 ? -16.267 6.302 15.492 1.00 96.75 96 GLY A N 1
ATOM 791 C CA . GLY A 1 96 ? -16.104 7.686 15.054 1.00 96.75 96 GLY A CA 1
ATOM 792 C C . GLY A 1 96 ? -14.854 8.328 15.651 1.00 96.75 96 GLY A C 1
ATOM 793 O O . GLY A 1 96 ? -14.006 8.819 14.904 1.00 96.75 96 GLY A O 1
ATOM 794 N N . SER A 1 97 ? -14.696 8.258 16.975 1.00 97.19 97 SER A N 1
ATOM 795 C CA . SER A 1 97 ? -13.508 8.764 17.670 1.00 97.19 97 SER A CA 1
ATOM 796 C C . SER A 1 97 ? -12.243 8.023 17.247 1.00 97.19 97 SER A C 1
ATOM 798 O O . SER A 1 97 ? -11.208 8.653 17.032 1.00 97.19 97 SER A O 1
ATOM 800 N N . PHE A 1 98 ? -12.322 6.707 17.012 1.00 97.69 98 PHE A N 1
ATOM 801 C CA . PHE A 1 98 ? -11.192 5.951 16.473 1.00 97.69 98 PHE A CA 1
ATOM 802 C C . PHE A 1 98 ? -10.761 6.481 15.103 1.00 97.69 98 PHE A C 1
ATOM 804 O O . PHE A 1 98 ? -9.571 6.697 14.877 1.00 97.69 98 PHE A O 1
ATOM 811 N N . VAL A 1 99 ? -11.708 6.712 14.189 1.00 97.62 99 VAL A N 1
ATOM 812 C CA . VAL A 1 99 ? -11.402 7.237 12.852 1.00 97.62 99 VAL A CA 1
ATOM 813 C C . VAL A 1 99 ? -10.816 8.647 12.925 1.00 97.62 99 VAL A C 1
ATOM 815 O O . VAL A 1 99 ? -9.821 8.902 12.246 1.00 97.62 99 VAL A O 1
ATOM 818 N N . ALA A 1 100 ? -11.343 9.522 13.785 1.00 97.62 100 ALA A N 1
ATOM 819 C CA . ALA A 1 100 ? -10.781 10.856 14.010 1.00 97.62 100 ALA A CA 1
ATOM 820 C C . ALA A 1 100 ? -9.332 10.786 14.528 1.00 97.62 100 ALA A C 1
ATOM 822 O O . ALA A 1 100 ? -8.429 11.398 13.961 1.00 97.62 100 ALA A O 1
ATOM 823 N N . ALA A 1 101 ? -9.063 9.941 15.524 1.00 97.62 101 ALA A N 1
ATOM 824 C CA . ALA A 1 101 ? -7.712 9.778 16.055 1.00 97.62 101 ALA A CA 1
ATOM 825 C C . ALA A 1 101 ? -6.737 9.164 15.026 1.00 97.62 101 ALA A C 1
ATOM 827 O O . ALA A 1 101 ? -5.535 9.447 15.021 1.00 97.62 101 ALA A O 1
ATOM 828 N N . VAL A 1 102 ? -7.239 8.307 14.132 1.00 96.62 102 VAL A N 1
ATOM 829 C CA . VAL A 1 102 ? -6.453 7.743 13.030 1.00 96.62 102 VAL A CA 1
ATOM 830 C C . VAL A 1 102 ? -6.176 8.783 11.942 1.00 96.62 102 VAL A C 1
ATOM 832 O O . VAL A 1 102 ? -5.047 8.806 11.439 1.00 96.62 102 VAL A O 1
ATOM 835 N N . GLN A 1 103 ? -7.136 9.654 11.615 1.00 96.12 103 GLN A N 1
ATOM 836 C CA . GLN A 1 103 ? -6.923 10.817 10.747 1.00 96.12 103 GLN A CA 1
ATOM 837 C C . GLN A 1 103 ? -5.767 11.674 11.280 1.00 96.12 103 GLN A C 1
ATOM 839 O O . GLN A 1 103 ? -4.796 11.907 10.558 1.00 96.12 103 GLN A O 1
ATOM 844 N N . ASP A 1 104 ? -5.808 12.036 12.563 1.00 96.25 104 ASP A N 1
ATOM 845 C CA . ASP A 1 104 ? -4.787 12.877 13.204 1.00 96.25 104 ASP A CA 1
ATOM 846 C C . ASP A 1 104 ? -3.399 12.220 13.234 1.00 96.25 104 ASP A C 1
ATOM 848 O O . ASP A 1 104 ? -2.366 12.891 13.209 1.00 96.25 104 ASP A O 1
ATOM 852 N N . SER A 1 105 ? -3.345 10.884 13.241 1.00 93.06 105 SER A N 1
ATOM 853 C CA . SER A 1 105 ? -2.077 10.149 13.188 1.00 93.06 105 SER A CA 1
ATOM 854 C C . SER A 1 105 ? -1.361 10.238 11.832 1.00 93.06 105 SER A C 1
ATOM 856 O O . SER A 1 105 ? -0.158 9.964 11.758 1.00 93.06 105 SER A O 1
ATOM 858 N N . GLY A 1 106 ? -2.090 10.537 10.748 1.00 90.38 106 GLY A N 1
ATOM 859 C CA . GLY A 1 106 ? -1.575 10.532 9.374 1.00 90.38 106 GLY A CA 1
ATOM 860 C C . GLY A 1 106 ? -1.133 9.151 8.865 1.00 90.38 106 GLY A C 1
ATOM 861 O O . GLY A 1 106 ? -0.373 9.048 7.899 1.00 90.38 106 GLY A O 1
ATOM 862 N N . PHE A 1 107 ? -1.538 8.058 9.524 1.00 89.12 107 PHE A N 1
ATOM 863 C CA . PHE A 1 107 ? -1.047 6.715 9.195 1.00 89.12 107 PHE A CA 1
ATOM 864 C C . PHE A 1 107 ? -1.838 5.986 8.116 1.00 89.12 107 PHE A C 1
ATOM 866 O O . PHE A 1 107 ? -1.285 5.041 7.552 1.00 89.12 107 PHE A O 1
ATOM 873 N N . LEU A 1 108 ? -3.070 6.393 7.804 1.00 90.44 108 LEU A N 1
ATOM 874 C CA . LEU A 1 108 ? -3.888 5.758 6.761 1.00 90.44 108 LEU A CA 1
ATOM 875 C C . LEU A 1 108 ? -4.011 6.566 5.467 1.00 90.44 108 LEU A C 1
ATOM 877 O O . LEU A 1 108 ? -4.669 6.099 4.552 1.00 90.44 108 LEU A O 1
ATOM 881 N N . GLY A 1 109 ? -3.351 7.714 5.345 1.00 88.69 109 GLY A N 1
ATOM 882 C CA . GLY A 1 109 ? -3.434 8.542 4.144 1.00 88.69 109 GLY A CA 1
ATOM 883 C C . GLY A 1 109 ? -3.508 10.022 4.486 1.00 88.69 109 GLY A C 1
ATOM 884 O O . GLY A 1 109 ? -3.216 10.416 5.613 1.00 88.69 109 GLY A O 1
ATOM 885 N N . ALA A 1 110 ? -3.875 10.825 3.492 1.00 91.50 110 ALA A N 1
ATOM 886 C CA . ALA A 1 110 ? -4.125 12.253 3.649 1.00 91.50 110 ALA A CA 1
ATOM 887 C C . ALA A 1 110 ? -5.478 12.515 4.326 1.00 91.50 110 ALA A C 1
ATOM 889 O O . ALA A 1 110 ? -5.569 13.381 5.195 1.00 91.50 110 ALA A O 1
ATOM 890 N N . THR A 1 111 ? -6.506 11.747 3.949 1.00 94.50 111 THR A N 1
ATOM 891 C CA . THR A 1 111 ? -7.827 11.799 4.585 1.00 94.50 111 THR A CA 1
ATOM 892 C C . THR A 1 111 ? -8.308 10.408 4.978 1.00 94.50 111 THR A C 1
ATOM 894 O O . THR A 1 111 ? -8.010 9.419 4.302 1.00 94.50 111 THR A O 1
ATOM 897 N N . VAL A 1 112 ? -9.042 10.344 6.085 1.00 96.50 112 VAL A N 1
ATOM 898 C CA . VAL A 1 112 ? -9.657 9.157 6.663 1.00 96.50 112 VAL A CA 1
ATOM 899 C C . VAL A 1 112 ? -11.057 9.549 7.121 1.00 96.50 112 VAL A C 1
ATOM 901 O O . VAL A 1 112 ? -11.219 10.400 7.991 1.00 96.50 112 VAL A O 1
ATOM 904 N N . GLU A 1 113 ? -12.075 8.933 6.532 1.00 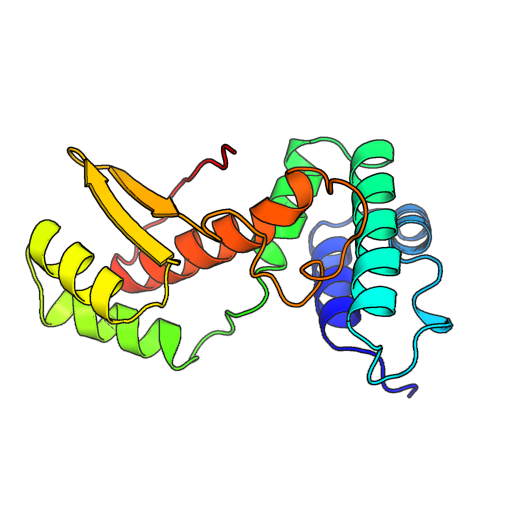96.06 113 GLU A N 1
ATOM 905 C CA . GLU A 1 113 ? -13.478 9.262 6.788 1.00 96.06 113 GLU A CA 1
ATOM 906 C C . GLU A 1 113 ? -14.269 8.010 7.149 1.00 96.06 113 GLU A C 1
ATOM 908 O O . GLU A 1 113 ? -14.047 6.935 6.590 1.00 96.06 113 GLU A O 1
ATOM 913 N N . LEU A 1 114 ? -15.248 8.156 8.040 1.00 97.00 114 LEU A N 1
ATOM 914 C CA . LEU A 1 114 ? -16.232 7.120 8.326 1.00 97.00 114 LEU A CA 1
ATOM 915 C C . LEU A 1 114 ? -17.545 7.468 7.628 1.00 97.00 114 LEU A C 1
ATOM 917 O O . LEU A 1 114 ? -18.154 8.493 7.927 1.00 97.00 114 LEU A O 1
ATOM 921 N N . LYS A 1 115 ? -18.022 6.593 6.740 1.00 95.94 115 LYS A N 1
ATOM 922 C CA . LYS A 1 115 ? -19.383 6.690 6.191 1.00 95.94 115 LYS A CA 1
ATOM 923 C C . LYS A 1 115 ? -20.130 5.414 6.528 1.00 95.94 115 LYS A C 1
ATOM 925 O O . LYS A 1 115 ? -19.800 4.339 6.026 1.00 95.94 115 LYS A O 1
ATOM 930 N N . LYS A 1 116 ? -21.145 5.540 7.387 1.00 91.12 116 LYS A N 1
ATOM 931 C CA . LYS A 1 116 ? -21.873 4.411 7.985 1.00 91.12 116 LYS A CA 1
ATOM 932 C C . LYS A 1 116 ? -20.901 3.475 8.715 1.00 91.12 116 LYS A C 1
ATOM 934 O O . LYS A 1 116 ? -20.455 3.804 9.803 1.00 91.12 116 LYS A O 1
ATOM 939 N N . ASN A 1 117 ? -20.546 2.349 8.101 1.00 89.81 117 ASN A N 1
ATOM 940 C CA . ASN A 1 117 ? -19.650 1.342 8.671 1.00 89.81 117 ASN A CA 1
ATOM 941 C C . ASN A 1 117 ? -18.417 1.073 7.786 1.00 89.81 117 ASN A C 1
ATOM 943 O O . ASN A 1 117 ? -17.761 0.043 7.929 1.00 89.81 117 ASN A O 1
ATOM 947 N N . THR A 1 118 ? -18.119 1.985 6.856 1.00 95.25 118 THR A N 1
ATOM 948 C CA . THR A 1 118 ? -16.991 1.878 5.925 1.00 95.25 118 THR A CA 1
ATOM 949 C C . THR A 1 118 ? -16.003 3.008 6.180 1.00 95.25 118 THR A C 1
ATOM 951 O O . THR A 1 118 ? -16.388 4.180 6.208 1.00 95.25 118 THR A O 1
ATOM 954 N N . ILE A 1 119 ? -14.731 2.646 6.355 1.00 96.75 119 ILE A N 1
ATOM 955 C CA . ILE A 1 119 ? -13.619 3.590 6.491 1.00 96.75 119 ILE A CA 1
ATOM 956 C C . ILE A 1 119 ? -13.047 3.856 5.099 1.00 96.75 119 ILE A C 1
ATOM 958 O O . ILE A 1 119 ? -12.599 2.930 4.423 1.00 96.75 119 ILE A O 1
ATOM 962 N N . TYR A 1 120 ? -13.045 5.119 4.695 1.00 96.44 120 TYR A N 1
ATOM 963 C CA . TYR A 1 120 ? -12.467 5.602 3.448 1.00 96.44 120 TYR A CA 1
ATOM 964 C C . TYR A 1 120 ? -11.108 6.211 3.750 1.00 96.44 120 TYR A C 1
ATOM 966 O O . TYR A 1 120 ? -11.002 7.028 4.656 1.00 96.44 120 TYR A O 1
ATOM 974 N N . ALA A 1 121 ? -10.079 5.813 3.007 1.00 94.88 121 ALA A N 1
ATOM 975 C CA . ALA A 1 121 ? -8.717 6.294 3.182 1.00 94.88 121 ALA A CA 1
ATOM 976 C C . ALA A 1 121 ? -8.175 6.805 1.844 1.00 94.88 121 ALA A C 1
ATOM 978 O O . ALA A 1 121 ? -8.011 6.026 0.904 1.00 94.88 121 ALA A O 1
ATOM 979 N N . THR A 1 122 ? -7.887 8.102 1.760 1.00 93.31 122 THR A N 1
ATOM 980 C CA . THR A 1 122 ? -7.410 8.741 0.526 1.00 93.31 122 THR A CA 1
ATOM 981 C C . THR A 1 122 ? -5.906 8.938 0.580 1.00 93.31 122 THR A C 1
ATOM 983 O O . THR A 1 122 ? -5.371 9.534 1.519 1.00 93.31 122 THR A O 1
ATOM 986 N N . PHE A 1 123 ? -5.204 8.488 -0.457 1.00 89.44 123 PHE A N 1
ATOM 987 C CA . PHE A 1 123 ? -3.767 8.694 -0.616 1.00 89.44 123 PHE A CA 1
ATOM 988 C C . PHE A 1 123 ? -3.504 9.684 -1.737 1.00 89.44 123 PHE A C 1
ATOM 990 O O . PHE A 1 123 ? -3.926 9.442 -2.858 1.00 89.44 123 PHE A O 1
ATOM 997 N N . GLY A 1 124 ? -2.720 10.726 -1.453 1.00 80.62 124 GLY A N 1
ATOM 998 C CA . GLY A 1 124 ? -2.268 11.675 -2.467 1.00 80.62 124 GLY A CA 1
ATOM 999 C C . GLY A 1 124 ? -3.402 12.513 -3.055 1.00 80.62 124 GLY A C 1
ATOM 1000 O O . GLY A 1 124 ? -4.117 12.082 -3.948 1.00 80.62 124 GLY A O 1
ATOM 1001 N N . VAL A 1 125 ? -3.551 13.746 -2.576 1.00 76.06 125 VAL A N 1
ATOM 1002 C CA . VAL A 1 125 ? -4.504 14.699 -3.156 1.00 76.06 125 VAL A CA 1
ATOM 1003 C C . VAL A 1 125 ? -3.799 15.438 -4.295 1.00 76.06 125 VAL A C 1
ATOM 1005 O O . VAL A 1 125 ? -2.805 16.131 -4.075 1.00 76.06 125 VAL A O 1
ATOM 1008 N N . GLY A 1 126 ? -4.260 15.228 -5.531 1.00 75.88 126 GLY A N 1
ATOM 1009 C CA . GLY A 1 126 ? -3.715 15.856 -6.745 1.00 75.88 126 GLY A CA 1
ATOM 1010 C C . GLY A 1 126 ? -2.383 15.289 -7.261 1.00 75.88 126 GLY A C 1
ATOM 1011 O O . GLY A 1 126 ? -1.995 15.598 -8.382 1.00 75.88 126 GLY A O 1
ATOM 1012 N N . HIS A 1 127 ? -1.678 14.454 -6.489 1.00 80.50 127 HIS A N 1
ATOM 1013 C CA . HIS A 1 127 ? -0.446 13.781 -6.921 1.00 80.50 127 HIS A CA 1
ATOM 1014 C C . HIS A 1 127 ? -0.155 12.525 -6.086 1.00 80.50 127 HIS A C 1
ATOM 1016 O O . HIS A 1 127 ? -0.554 12.424 -4.925 1.00 80.50 127 HIS A O 1
ATOM 1022 N N . CYS A 1 128 ? 0.589 11.564 -6.646 1.00 86.00 128 CYS A N 1
ATOM 1023 C CA . CYS A 1 128 ? 0.954 10.356 -5.909 1.00 86.00 128 CYS A CA 1
ATOM 1024 C C . CYS A 1 128 ? 2.059 10.612 -4.869 1.00 86.00 128 CYS A C 1
ATOM 1026 O O . CYS A 1 128 ? 3.125 11.138 -5.181 1.00 86.00 128 CYS A O 1
ATOM 1028 N N . VAL A 1 129 ? 1.846 10.128 -3.644 1.00 86.38 129 VAL A N 1
ATOM 1029 C CA . VAL A 1 129 ? 2.782 10.265 -2.510 1.00 86.38 129 VAL A CA 1
ATOM 1030 C C . VAL A 1 129 ? 3.687 9.043 -2.297 1.00 86.38 129 VAL A C 1
ATOM 1032 O O . VAL A 1 129 ? 4.520 9.017 -1.390 1.00 86.38 129 VAL A O 1
ATOM 1035 N N . CYS A 1 130 ? 3.545 7.997 -3.113 1.00 88.12 130 CYS A N 1
ATOM 1036 C CA . CYS A 1 130 ? 4.261 6.742 -2.905 1.00 88.12 130 CYS A CA 1
ATOM 1037 C C . CYS A 1 130 ? 5.719 6.832 -3.363 1.00 88.12 130 CYS A C 1
ATOM 1039 O O . CYS A 1 130 ? 6.005 6.974 -4.547 1.00 88.12 130 CYS A O 1
ATOM 1041 N N . THR A 1 131 ? 6.664 6.643 -2.442 1.00 84.94 131 THR A N 1
ATOM 1042 C CA . THR A 1 131 ? 8.116 6.800 -2.681 1.00 84.94 131 THR A CA 1
ATOM 1043 C C . THR A 1 131 ? 8.697 5.963 -3.826 1.00 84.94 131 THR A C 1
ATOM 1045 O O . THR A 1 131 ? 9.774 6.287 -4.333 1.00 84.94 131 THR A O 1
ATOM 1048 N N . GLY A 1 132 ? 8.021 4.878 -4.218 1.00 87.12 132 GLY A N 1
ATOM 1049 C CA . GLY A 1 132 ? 8.438 4.032 -5.332 1.00 87.12 132 GLY A CA 1
ATOM 1050 C C . GLY A 1 132 ? 8.054 4.569 -6.712 1.00 87.12 132 GLY A C 1
ATOM 1051 O O . GLY A 1 132 ? 8.722 4.196 -7.669 1.00 87.12 132 GLY A O 1
ATOM 1052 N N . ILE A 1 133 ? 7.021 5.416 -6.823 1.00 91.75 133 ILE A N 1
ATOM 1053 C CA . ILE A 1 133 ? 6.501 5.909 -8.116 1.00 91.75 133 ILE A CA 1
ATOM 1054 C C . ILE A 1 133 ? 6.135 7.398 -8.142 1.00 91.75 133 ILE A C 1
ATOM 1056 O O . ILE A 1 133 ? 5.702 7.886 -9.175 1.00 91.75 133 ILE A O 1
ATOM 1060 N N . ASN A 1 134 ? 6.346 8.155 -7.063 1.00 91.31 134 ASN A N 1
ATOM 1061 C CA . ASN A 1 134 ? 5.991 9.581 -6.983 1.00 91.31 134 ASN A CA 1
ATOM 1062 C C . ASN A 1 134 ? 6.710 10.492 -7.999 1.00 91.31 134 ASN A C 1
ATOM 1064 O O . ASN A 1 134 ? 6.331 11.645 -8.151 1.00 91.31 134 ASN A O 1
ATOM 1068 N N . ALA A 1 135 ? 7.739 9.990 -8.682 1.00 94.19 135 ALA A N 1
ATOM 1069 C CA . ALA A 1 135 ? 8.442 10.677 -9.764 1.00 94.19 135 ALA A CA 1
ATOM 1070 C C . ALA A 1 135 ? 8.162 10.054 -11.148 1.00 94.19 135 ALA A C 1
ATOM 1072 O O . ALA A 1 135 ? 8.957 10.231 -12.074 1.00 94.19 135 ALA A O 1
ATOM 1073 N N . ALA A 1 136 ? 7.089 9.267 -11.285 1.00 92.06 136 ALA A N 1
ATOM 1074 C CA . ALA A 1 136 ? 6.672 8.712 -12.567 1.00 92.06 136 ALA A CA 1
ATOM 1075 C C . ALA A 1 136 ? 6.190 9.845 -13.480 1.00 92.06 136 ALA A C 1
ATOM 1077 O O . ALA A 1 136 ? 5.409 10.696 -13.065 1.00 92.06 136 ALA A O 1
ATOM 1078 N N . LYS A 1 137 ? 6.678 9.856 -14.723 1.00 90.25 137 LYS A N 1
ATOM 1079 C CA . LYS A 1 137 ? 6.270 10.834 -15.745 1.00 90.25 137 LYS A CA 1
ATOM 1080 C C . LYS A 1 137 ? 5.001 10.420 -16.488 1.00 90.25 137 LYS A C 1
ATOM 1082 O O . LYS A 1 137 ? 4.359 11.250 -17.113 1.00 90.25 137 LYS A O 1
ATOM 1087 N N . GLU A 1 138 ? 4.680 9.136 -16.431 1.00 90.31 138 GLU A N 1
ATOM 1088 C CA . GLU A 1 138 ? 3.537 8.519 -17.092 1.00 90.31 138 GLU A CA 1
ATOM 1089 C C . GLU A 1 138 ? 2.589 7.944 -16.036 1.00 90.31 138 GLU A C 1
ATOM 1091 O O . GLU A 1 138 ? 3.057 7.569 -14.950 1.00 90.31 138 GLU A O 1
ATOM 1096 N N . PRO A 1 139 ? 1.287 7.816 -16.349 1.00 90.56 139 PRO A N 1
ATOM 1097 C CA . PRO A 1 139 ? 0.346 7.109 -15.494 1.00 90.56 139 PRO A CA 1
ATOM 1098 C C . PRO A 1 139 ? 0.840 5.699 -15.156 1.00 90.56 139 PRO A C 1
ATOM 1100 O O . PRO A 1 139 ? 1.410 4.996 -15.993 1.00 90.56 139 PRO A O 1
ATOM 1103 N N . VAL A 1 140 ? 0.611 5.287 -13.912 1.00 92.56 140 VAL A N 1
ATOM 1104 C CA . VAL A 1 140 ? 0.907 3.938 -13.424 1.00 92.56 140 VAL A CA 1
ATOM 1105 C C . VAL A 1 140 ? -0.419 3.254 -13.126 1.00 92.56 140 VAL A C 1
ATOM 1107 O O . VAL A 1 140 ? -1.298 3.861 -12.518 1.00 92.56 140 VAL A O 1
ATOM 1110 N N . SER A 1 141 ? -0.549 1.998 -13.543 1.00 95.00 141 SER A N 1
ATOM 1111 C CA . SER A 1 141 ? -1.733 1.174 -13.295 1.00 95.00 141 SER A CA 1
ATOM 1112 C C . SER A 1 141 ? -2.110 1.091 -11.810 1.00 95.00 141 SER A C 1
ATOM 1114 O O . SER A 1 141 ? -1.248 1.087 -10.918 1.00 95.00 141 SER A O 1
ATOM 1116 N N . ILE A 1 142 ? -3.417 0.956 -11.555 1.00 93.44 142 ILE A N 1
ATOM 1117 C CA . ILE A 1 142 ? -4.004 0.830 -10.214 1.00 93.44 142 ILE A CA 1
ATOM 1118 C C . ILE A 1 142 ? -3.445 -0.369 -9.438 1.00 93.44 142 ILE A C 1
ATOM 1120 O O . ILE A 1 142 ? -3.393 -0.324 -8.208 1.00 93.44 142 ILE A O 1
ATOM 1124 N N . THR A 1 143 ? -2.903 -1.382 -10.128 1.00 95.88 143 THR A N 1
ATOM 1125 C CA . THR A 1 143 ? -2.149 -2.491 -9.523 1.00 95.88 143 THR A CA 1
ATOM 1126 C C . THR A 1 143 ? -1.104 -1.989 -8.524 1.00 95.88 143 THR A C 1
ATOM 1128 O O . THR A 1 143 ? -0.917 -2.578 -7.457 1.00 95.88 143 THR A O 1
ATOM 1131 N N . TYR A 1 144 ? -0.440 -0.857 -8.788 1.00 94.00 144 TYR A N 1
ATOM 1132 C CA . TYR A 1 144 ? 0.515 -0.297 -7.832 1.00 94.00 144 TYR A CA 1
ATOM 1133 C C . TYR A 1 144 ? -0.137 0.088 -6.491 1.00 94.00 144 TYR A C 1
ATOM 1135 O O . TYR A 1 144 ? 0.430 -0.198 -5.426 1.00 94.00 144 TYR A O 1
ATOM 1143 N N . CYS A 1 145 ? -1.326 0.696 -6.545 1.00 93.31 145 CYS A N 1
ATOM 1144 C CA . CYS A 1 145 ? -2.080 1.230 -5.409 1.00 93.31 145 CYS A CA 1
ATOM 1145 C C . CYS A 1 145 ? -2.589 0.143 -4.450 1.00 93.31 145 CYS A C 1
ATOM 1147 O O . CYS A 1 145 ? -2.816 0.427 -3.273 1.00 93.31 145 CYS A O 1
ATOM 1149 N N . HIS A 1 146 ? -2.646 -1.123 -4.877 1.00 94.25 146 HIS A N 1
ATOM 1150 C CA . HIS A 1 146 ? -2.946 -2.252 -3.987 1.00 94.25 146 HIS A CA 1
ATOM 1151 C C . HIS A 1 146 ? -1.920 -2.421 -2.851 1.00 94.25 146 HIS A C 1
ATOM 1153 O O . HIS A 1 146 ? -2.237 -2.949 -1.786 1.00 94.25 146 HIS A O 1
ATOM 1159 N N . CYS A 1 147 ? -0.714 -1.866 -3.002 1.00 92.25 147 CYS A N 1
ATOM 1160 C CA . CYS A 1 147 ? 0.238 -1.731 -1.899 1.00 92.25 147 CYS A CA 1
ATOM 1161 C C . CYS A 1 147 ? -0.306 -0.848 -0.755 1.00 92.25 147 CYS A C 1
ATOM 1163 O O . CYS A 1 147 ? -0.148 -1.192 0.420 1.00 92.25 147 CYS A O 1
ATOM 1165 N N . CYS A 1 148 ? -0.987 0.258 -1.082 1.00 91.50 148 CYS A N 1
ATOM 1166 C CA . CYS A 1 148 ? -1.652 1.119 -0.102 1.00 91.50 148 CYS A CA 1
ATOM 1167 C C . CYS A 1 148 ? -2.876 0.434 0.512 1.00 91.50 148 CYS A C 1
ATOM 1169 O O . CYS A 1 148 ? -3.052 0.515 1.726 1.00 91.50 148 CYS A O 1
ATOM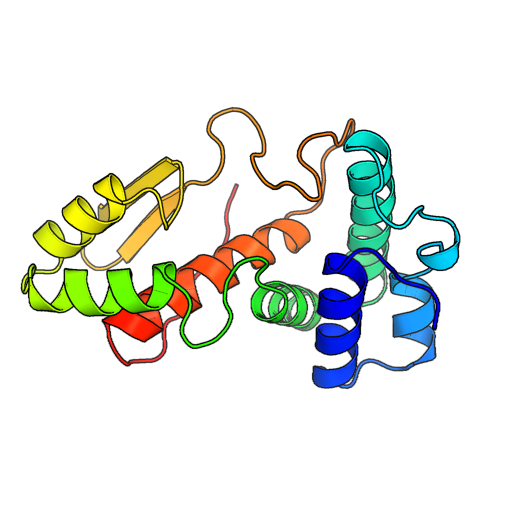 1171 N N . LYS A 1 149 ? -3.661 -0.318 -0.276 1.00 93.31 149 LYS A N 1
ATOM 1172 C CA . LYS A 1 149 ? -4.753 -1.154 0.258 1.00 93.31 149 LYS A CA 1
ATOM 1173 C C . LYS A 1 149 ? -4.250 -2.131 1.314 1.00 93.31 149 LYS A C 1
ATOM 1175 O O . LYS A 1 149 ? -4.768 -2.148 2.427 1.00 93.31 149 LYS A O 1
ATOM 1180 N N . GLY A 1 150 ? -3.200 -2.892 1.002 1.00 92.94 150 GLY A N 1
ATOM 1181 C CA . GLY A 1 150 ? -2.592 -3.814 1.961 1.00 92.94 150 GLY A CA 1
ATOM 1182 C C . GLY A 1 150 ? -2.065 -3.101 3.208 1.00 92.94 150 GLY A C 1
ATOM 1183 O O . GLY A 1 150 ? -2.158 -3.633 4.313 1.00 92.94 150 GLY A O 1
ATOM 1184 N N . HIS A 1 151 ? -1.551 -1.875 3.056 1.00 91.44 151 HIS A N 1
ATOM 1185 C CA . HIS A 1 151 ? -1.149 -1.034 4.183 1.00 91.44 151 HIS A CA 1
ATOM 1186 C C . HIS A 1 151 ? -2.340 -0.648 5.078 1.00 91.44 151 HIS A C 1
ATOM 1188 O O . HIS A 1 151 ? -2.268 -0.813 6.295 1.00 91.44 151 HIS A O 1
ATOM 1194 N N . VAL A 1 152 ? -3.451 -0.198 4.495 1.00 93.81 152 VAL A N 1
ATOM 1195 C CA . VAL A 1 152 ? -4.660 0.162 5.252 1.00 93.81 152 VAL A CA 1
ATOM 1196 C C . VAL A 1 152 ? -5.241 -1.048 5.977 1.00 93.81 152 VAL A C 1
ATOM 1198 O O . VAL A 1 152 ? -5.429 -0.995 7.194 1.00 93.81 152 VAL A O 1
ATOM 1201 N N . ILE A 1 153 ? -5.461 -2.151 5.254 1.00 94.00 153 ILE A N 1
ATOM 1202 C CA . ILE A 1 153 ? -6.058 -3.377 5.800 1.00 94.00 153 ILE A CA 1
ATOM 1203 C C . ILE A 1 153 ? -5.244 -3.869 6.995 1.00 94.00 153 ILE A C 1
ATOM 1205 O O . ILE A 1 153 ? -5.778 -3.958 8.094 1.00 94.00 153 ILE A O 1
ATOM 1209 N N . LYS A 1 154 ? -3.932 -4.075 6.839 1.00 92.81 154 LYS A N 1
ATOM 1210 C CA . LYS A 1 154 ? -3.085 -4.612 7.918 1.00 92.81 154 LYS A CA 1
ATOM 1211 C C . LYS A 1 154 ? -3.062 -3.726 9.171 1.00 92.81 154 LYS A C 1
ATOM 1213 O O . LYS A 1 154 ? -2.960 -4.243 10.284 1.00 92.81 154 LYS A O 1
ATOM 1218 N N . LEU A 1 155 ? -3.128 -2.400 9.023 1.00 94.00 155 LEU A N 1
ATOM 1219 C CA . LEU A 1 155 ? -3.187 -1.482 10.166 1.00 94.00 155 LEU A CA 1
ATOM 1220 C C . LEU A 1 155 ? -4.529 -1.550 10.894 1.00 94.00 155 LEU A C 1
ATOM 1222 O O . LEU A 1 155 ? -4.553 -1.585 12.127 1.00 94.00 155 LEU A O 1
ATOM 1226 N N . LEU A 1 156 ? -5.628 -1.591 10.146 1.00 94.81 156 LEU A N 1
ATOM 1227 C CA . LEU A 1 156 ? -6.966 -1.694 10.715 1.00 94.81 156 LEU A CA 1
ATOM 1228 C C . LEU A 1 156 ? -7.217 -3.080 11.327 1.00 94.81 156 LEU A C 1
ATOM 1230 O O . LEU A 1 156 ? -7.728 -3.166 12.439 1.00 94.81 156 LEU A O 1
ATOM 1234 N N . GLU A 1 157 ? -6.785 -4.164 10.684 1.00 94.62 157 GLU A N 1
ATOM 1235 C CA . GLU A 1 157 ? -6.860 -5.523 11.238 1.00 94.62 157 GLU A CA 1
ATOM 1236 C C . GLU A 1 157 ? -6.068 -5.641 12.545 1.00 94.62 157 GLU A C 1
ATOM 1238 O O . GLU A 1 157 ? -6.507 -6.298 13.489 1.00 94.62 157 GLU A O 1
ATOM 1243 N N . ALA A 1 158 ? -4.928 -4.951 12.656 1.00 92.88 158 ALA A N 1
ATOM 1244 C CA . ALA A 1 158 ? -4.169 -4.913 13.900 1.00 92.88 158 ALA A CA 1
ATOM 1245 C C . ALA A 1 158 ? -4.899 -4.183 15.040 1.00 92.88 158 ALA A C 1
ATOM 1247 O O . ALA A 1 158 ? -4.692 -4.547 16.202 1.00 92.88 158 ALA A O 1
ATOM 1248 N N . ALA A 1 159 ? -5.720 -3.176 14.722 1.00 94.56 159 ALA A N 1
ATOM 1249 C CA . ALA A 1 159 ? -6.582 -2.494 15.685 1.00 94.56 159 ALA A CA 1
ATOM 1250 C C . ALA A 1 159 ? -7.789 -3.364 16.064 1.00 94.56 159 ALA A C 1
ATOM 1252 O O . ALA A 1 159 ? -7.985 -3.674 17.238 1.00 94.56 159 ALA A O 1
ATOM 1253 N N . PHE A 1 160 ? -8.566 -3.804 15.074 1.00 95.06 160 PHE A N 1
ATOM 1254 C CA . PHE A 1 160 ? -9.841 -4.487 15.295 1.00 95.06 160 PHE A CA 1
ATOM 1255 C C . PHE A 1 160 ? -9.717 -5.978 15.616 1.00 95.06 160 PHE A C 1
ATOM 1257 O O . PHE A 1 160 ? -10.700 -6.583 16.035 1.00 95.06 160 PHE A O 1
ATOM 1264 N N . LYS A 1 161 ? -8.539 -6.581 15.411 1.00 94.69 161 LYS A N 1
ATOM 1265 C CA . LYS A 1 161 ? -8.274 -8.017 15.612 1.00 94.69 161 LYS A CA 1
ATOM 1266 C C . LYS A 1 161 ? -9.241 -8.935 14.851 1.00 94.69 161 LYS A C 1
ATOM 1268 O O . LYS A 1 161 ? -9.556 -10.028 15.311 1.00 94.69 161 LYS A O 1
ATOM 1273 N N . LYS A 1 162 ? -9.709 -8.488 13.689 1.00 94.06 162 LYS A N 1
ATOM 1274 C CA . LYS A 1 162 ? -10.586 -9.244 12.793 1.00 94.06 162 LYS A CA 1
ATOM 1275 C C . LYS A 1 162 ? -10.144 -9.020 11.350 1.00 94.06 162 LYS A C 1
ATOM 1277 O O . LYS A 1 162 ? -9.615 -7.941 11.080 1.00 94.06 162 LYS A O 1
ATOM 1282 N N . PRO A 1 163 ? -10.361 -9.991 10.451 1.00 94.12 163 PRO A N 1
ATOM 1283 C CA . PRO A 1 163 ? -10.045 -9.823 9.044 1.00 94.12 163 PRO A CA 1
ATOM 1284 C C . PRO A 1 163 ? -10.902 -8.717 8.425 1.00 94.12 163 PRO A C 1
ATOM 1286 O O . PRO A 1 163 ? -12.084 -8.573 8.757 1.00 94.12 163 PRO A O 1
ATOM 1289 N N . LEU A 1 164 ? -10.308 -7.951 7.516 1.00 94.25 164 LEU A N 1
ATOM 1290 C CA . LEU A 1 164 ? -10.980 -6.889 6.778 1.00 94.25 164 LEU A CA 1
ATOM 1291 C C . LEU A 1 164 ? -10.818 -7.083 5.276 1.00 94.25 164 LEU A C 1
ATOM 1293 O O . LEU A 1 164 ? -9.869 -7.689 4.786 1.00 94.25 164 LEU A O 1
ATOM 1297 N N . ARG A 1 165 ? -11.771 -6.526 4.535 1.00 93.12 165 ARG A N 1
ATOM 1298 C CA . ARG A 1 165 ? -11.709 -6.407 3.081 1.00 93.12 165 ARG A CA 1
ATOM 1299 C C . ARG A 1 165 ? -11.704 -4.934 2.718 1.00 93.12 165 ARG A C 1
ATOM 1301 O O . ARG A 1 165 ? -12.166 -4.094 3.486 1.00 93.12 165 ARG A O 1
ATOM 1308 N N . GLY A 1 166 ? -11.160 -4.640 1.551 1.00 92.62 166 GLY A N 1
ATOM 1309 C CA . GLY A 1 166 ? -11.112 -3.292 1.021 1.00 92.62 166 GLY A CA 1
ATOM 1310 C C . GLY A 1 166 ? -11.050 -3.322 -0.491 1.00 92.62 166 GLY A C 1
ATOM 1311 O O . GLY A 1 166 ? -10.735 -4.348 -1.099 1.00 92.62 166 GLY A O 1
ATOM 1312 N N . GLU A 1 167 ? -11.312 -2.174 -1.078 1.00 93.94 167 GLU A N 1
ATOM 1313 C CA . GLU A 1 167 ? -11.273 -1.946 -2.514 1.00 93.94 167 GLU A CA 1
ATOM 1314 C C . GLU A 1 167 ? -10.389 -0.729 -2.777 1.00 93.94 167 GLU A C 1
ATOM 1316 O O . GLU A 1 167 ? -10.173 0.098 -1.887 1.00 93.94 167 GLU A O 1
ATOM 1321 N N . VAL A 1 168 ? -9.825 -0.661 -3.980 1.00 93.06 168 VAL A N 1
ATOM 1322 C CA . VAL A 1 168 ? -9.097 0.516 -4.454 1.00 93.06 168 VAL A CA 1
ATOM 1323 C C . VAL A 1 168 ? -9.886 1.087 -5.610 1.00 93.06 168 VAL A C 1
ATOM 1325 O O . VAL A 1 168 ? -10.257 0.363 -6.526 1.00 93.06 168 VAL A O 1
ATOM 1328 N N . PHE A 1 169 ? -10.105 2.388 -5.565 1.00 88.12 169 PHE A N 1
ATOM 1329 C CA . PHE A 1 169 ? -10.670 3.170 -6.649 1.00 88.12 169 PHE A CA 1
ATOM 1330 C C . PHE A 1 169 ? -9.875 4.475 -6.744 1.00 88.12 169 PHE A C 1
ATOM 1332 O O . PHE A 1 169 ? -9.238 4.893 -5.770 1.00 88.12 169 PHE A O 1
ATOM 1339 N N . THR A 1 170 ? -9.854 5.061 -7.935 1.00 74.88 170 THR A N 1
ATOM 1340 C CA . THR A 1 170 ? -9.118 6.288 -8.273 1.00 74.88 170 THR A CA 1
ATOM 1341 C C . THR A 1 170 ? -10.072 7.353 -8.754 1.00 74.88 170 THR A C 1
ATOM 1343 O O . THR A 1 170 ? -10.985 6.969 -9.518 1.00 74.88 170 THR A O 1
#

Secondary structure (DSSP, 8-state):
-----HHHHHHHHHHHHTT--HHHHHHHHTTGGGS-SS--HHHHHHHHHHHHHHHHHHS-HHHHHHHHHHT-TT--TT-HHHHHHHHHHHH--SHHHHHHHHHHHT-S-SEEEEETTEEEEE--SSS---TTTTT-SS---GGGGHHHHHHHHHHHHHHHSS--------

Radius of gyration: 16.84 Å; chains: 1; bounding box: 48×35×42 Å

pLDDT: mean 91.28, std 8.71, range [48.81, 98.5]